Protein AF-A0A7W1AC97-F1 (afdb_monomer_lite)

Structure (mmCIF, N/CA/C/O backbone):
data_AF-A0A7W1AC97-F1
#
_entry.id   AF-A0A7W1AC97-F1
#
loop_
_atom_site.group_PDB
_atom_site.id
_atom_site.type_symbol
_atom_site.label_atom_id
_atom_site.label_alt_id
_atom_site.label_comp_id
_atom_site.label_asym_id
_atom_site.label_entity_id
_atom_site.label_seq_id
_atom_site.pdbx_PDB_ins_code
_atom_site.Cartn_x
_atom_site.Cartn_y
_atom_site.Cartn_z
_atom_site.occupancy
_atom_site.B_iso_or_equiv
_atom_site.auth_seq_id
_atom_site.auth_comp_id
_atom_site.auth_asym_id
_atom_site.auth_atom_id
_atom_site.pdbx_PDB_model_num
ATOM 1 N N . MET A 1 1 ? 2.225 -74.350 -19.322 1.00 50.56 1 MET A N 1
ATOM 2 C CA . MET A 1 1 ? 3.102 -73.171 -19.511 1.00 50.56 1 MET A CA 1
ATOM 3 C C . MET A 1 1 ? 2.405 -71.984 -20.204 1.00 50.56 1 MET A C 1
ATOM 5 O O . MET A 1 1 ? 3.099 -71.141 -20.744 1.00 50.56 1 MET A O 1
ATOM 9 N N . SER A 1 2 ? 1.066 -71.850 -20.165 1.00 56.56 2 SER A N 1
ATOM 10 C CA . SER A 1 2 ? 0.366 -70.755 -20.882 1.00 56.56 2 SER A CA 1
ATOM 11 C C . SER A 1 2 ? 0.054 -69.528 -20.006 1.00 56.56 2 SER A C 1
ATOM 13 O O . SER A 1 2 ? 0.187 -68.399 -20.454 1.00 56.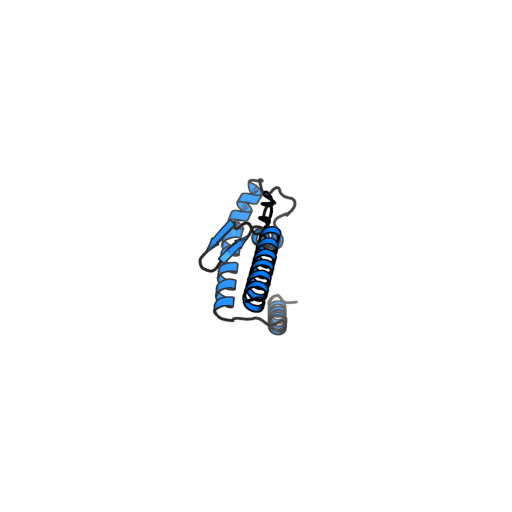56 2 SER A O 1
ATOM 15 N N . LYS A 1 3 ? -0.261 -69.727 -18.716 1.00 50.91 3 LYS A N 1
ATOM 16 C CA . LYS A 1 3 ? -0.739 -68.653 -17.817 1.00 50.91 3 LYS A CA 1
ATOM 17 C C . LYS A 1 3 ? 0.332 -67.644 -17.363 1.00 50.91 3 LYS A C 1
ATOM 19 O O . LYS A 1 3 ? 0.002 -66.535 -16.967 1.00 50.91 3 LYS A O 1
ATOM 24 N N . LEU A 1 4 ? 1.618 -68.014 -17.413 1.00 52.50 4 LEU A N 1
ATOM 25 C CA . LEU A 1 4 ? 2.729 -67.120 -17.038 1.00 52.50 4 LEU A CA 1
ATOM 26 C C . LEU A 1 4 ? 3.070 -66.106 -18.142 1.00 52.50 4 LEU A C 1
ATOM 28 O O . LEU A 1 4 ? 3.515 -65.001 -17.837 1.00 52.50 4 LEU A O 1
ATOM 32 N N . PHE A 1 5 ? 2.854 -66.467 -19.411 1.00 53.59 5 PHE A N 1
ATOM 33 C CA . PHE A 1 5 ? 3.089 -65.570 -20.546 1.00 53.59 5 PHE A CA 1
ATOM 34 C C . PHE A 1 5 ? 1.971 -64.533 -20.691 1.00 53.59 5 PHE A C 1
ATOM 36 O O . PHE A 1 5 ? 2.263 -63.373 -20.959 1.00 53.59 5 PHE A O 1
ATOM 43 N N . GLU A 1 6 ? 0.725 -64.920 -20.411 1.00 54.31 6 GLU A N 1
ATOM 44 C CA . GLU A 1 6 ? -0.447 -64.034 -20.432 1.00 54.31 6 GLU A CA 1
ATOM 45 C C . GLU A 1 6 ? -0.317 -62.877 -19.428 1.00 54.31 6 GLU A C 1
ATOM 47 O O . GLU A 1 6 ? -0.471 -61.713 -19.793 1.00 54.31 6 GLU A O 1
ATOM 52 N N . ASN A 1 7 ? 0.096 -63.174 -18.187 1.00 59.72 7 ASN A N 1
ATOM 53 C CA . ASN A 1 7 ? 0.333 -62.141 -17.176 1.00 59.72 7 ASN A CA 1
ATOM 54 C C . ASN A 1 7 ? 1.480 -61.202 -17.567 1.00 59.72 7 ASN A C 1
ATOM 56 O O . ASN A 1 7 ? 1.347 -59.989 -17.439 1.00 59.72 7 ASN A O 1
ATOM 60 N N . ARG A 1 8 ? 2.605 -61.729 -18.075 1.00 60.81 8 ARG A N 1
ATOM 61 C CA . ARG A 1 8 ? 3.732 -60.878 -18.502 1.00 60.81 8 ARG A CA 1
ATOM 62 C C . ARG A 1 8 ? 3.342 -59.967 -19.665 1.00 60.81 8 ARG A C 1
ATOM 64 O O . ARG A 1 8 ? 3.766 -58.818 -19.682 1.00 60.81 8 ARG A O 1
ATOM 71 N N . MET A 1 9 ? 2.518 -60.448 -20.593 1.00 64.31 9 MET A N 1
ATOM 72 C CA . MET A 1 9 ? 2.054 -59.661 -21.735 1.00 64.31 9 MET A CA 1
ATOM 73 C C . MET A 1 9 ? 1.092 -58.542 -21.308 1.00 64.31 9 MET A C 1
ATOM 75 O O . MET A 1 9 ? 1.217 -57.417 -21.791 1.00 64.31 9 MET A O 1
ATOM 79 N N . LEU A 1 10 ? 0.214 -58.808 -20.334 1.00 65.94 10 LEU A N 1
ATOM 80 C CA . LEU A 1 10 ? -0.661 -57.797 -19.730 1.00 65.94 10 LEU A CA 1
ATOM 81 C C . LEU A 1 10 ? 0.126 -56.719 -18.973 1.00 65.94 10 LEU A C 1
ATOM 83 O O . LEU A 1 10 ? -0.140 -55.533 -19.151 1.00 65.94 10 LEU A O 1
ATOM 87 N N . TYR A 1 11 ? 1.138 -57.101 -18.189 1.00 71.69 11 TYR A N 1
ATOM 88 C CA . TYR A 1 11 ? 1.988 -56.136 -17.479 1.00 71.69 11 TYR A CA 1
ATOM 89 C C . TYR A 1 11 ? 2.794 -55.249 -18.429 1.00 71.69 11 TYR A C 1
ATOM 91 O O . TYR A 1 11 ? 2.907 -54.048 -18.194 1.00 71.69 11 TYR A O 1
ATOM 99 N N . VAL A 1 12 ? 3.327 -55.819 -19.514 1.00 73.88 12 VAL A N 1
ATOM 100 C CA . VAL A 1 12 ? 4.061 -55.051 -20.530 1.00 73.88 12 VAL A CA 1
ATOM 101 C C . VAL A 1 12 ? 3.125 -54.084 -21.255 1.00 73.88 12 VAL A C 1
ATOM 103 O O . VAL A 1 12 ? 3.489 -52.928 -21.446 1.00 73.88 12 VAL A O 1
ATOM 106 N N . SER A 1 13 ? 1.906 -54.511 -21.595 1.00 70.75 13 SER A N 1
ATOM 107 C CA . SER A 1 13 ? 0.909 -53.637 -22.225 1.00 70.75 13 SER A CA 1
ATOM 108 C C . SER A 1 13 ? 0.465 -52.497 -21.302 1.00 70.75 13 SER A C 1
ATOM 110 O O . SER A 1 13 ? 0.340 -51.363 -21.763 1.00 70.75 13 SER A O 1
ATOM 112 N N . LEU A 1 14 ? 0.290 -52.766 -20.004 1.00 74.94 14 LEU A N 1
ATOM 113 C CA . LEU A 1 14 ? -0.076 -51.752 -19.015 1.00 74.94 14 LEU A CA 1
ATOM 114 C C . LEU A 1 14 ? 1.051 -50.730 -18.805 1.00 74.94 14 LEU A C 1
ATOM 116 O O . LEU A 1 14 ? 0.803 -49.527 -18.826 1.00 74.94 14 LEU A O 1
ATOM 120 N N . LEU A 1 15 ? 2.296 -51.197 -18.664 1.00 73.44 15 LEU A N 1
ATOM 121 C CA . LEU A 1 15 ? 3.461 -50.320 -18.522 1.00 73.44 15 LEU A CA 1
ATOM 122 C C . LEU A 1 15 ? 3.666 -49.434 -19.752 1.00 73.44 15 LEU A C 1
ATOM 124 O O . LEU A 1 15 ? 3.940 -48.244 -19.596 1.00 73.44 15 LEU A O 1
ATOM 128 N N . LEU A 1 16 ? 3.486 -49.992 -20.954 1.00 76.19 16 LEU A N 1
ATOM 129 C CA . LEU A 1 16 ? 3.590 -49.249 -22.209 1.00 76.19 16 LEU A CA 1
ATOM 130 C C . LEU A 1 16 ? 2.491 -48.179 -22.324 1.00 76.19 16 LEU A C 1
ATOM 132 O O . LEU A 1 16 ? 2.761 -47.051 -22.725 1.00 76.19 16 LEU A O 1
ATOM 136 N N . GLY A 1 17 ? 1.260 -48.506 -21.916 1.00 74.56 17 GLY A N 1
ATOM 137 C CA . GLY A 1 17 ? 0.151 -47.550 -21.893 1.00 74.56 17 GLY A CA 1
ATOM 138 C C . GLY A 1 17 ? 0.416 -46.365 -20.961 1.00 74.56 17 GLY A C 1
ATOM 139 O O . GLY A 1 17 ? 0.212 -45.217 -21.349 1.00 74.56 17 GLY A O 1
ATOM 140 N N . VAL A 1 18 ? 0.944 -46.627 -19.760 1.00 72.94 18 VAL A N 1
ATOM 141 C CA . VAL A 1 18 ? 1.293 -45.574 -18.791 1.00 72.94 18 VAL A CA 1
ATOM 142 C C . VAL A 1 18 ? 2.430 -44.687 -19.310 1.00 72.94 18 VAL A C 1
ATOM 144 O O . VAL A 1 18 ? 2.362 -43.470 -19.165 1.00 72.94 18 VAL A O 1
ATOM 147 N N . THR A 1 19 ? 3.448 -45.257 -19.965 1.00 69.19 19 THR A N 1
ATOM 148 C CA . THR A 1 19 ? 4.566 -44.461 -20.510 1.00 69.19 19 THR A CA 1
ATOM 149 C C . THR A 1 19 ? 4.125 -43.536 -21.641 1.00 69.19 19 THR A C 1
ATOM 151 O O . THR A 1 19 ? 4.563 -42.389 -21.688 1.00 69.19 19 THR A O 1
ATOM 154 N N . ILE A 1 20 ? 3.224 -43.989 -22.518 1.00 69.06 20 ILE A N 1
ATOM 155 C CA . ILE A 1 20 ? 2.667 -43.142 -23.584 1.00 69.06 20 ILE A CA 1
ATOM 156 C C . ILE A 1 20 ? 1.845 -41.991 -22.985 1.00 69.06 20 ILE A C 1
ATOM 158 O O . ILE A 1 20 ? 1.941 -40.860 -23.456 1.00 69.06 20 ILE A O 1
ATOM 162 N N . LEU A 1 21 ? 1.090 -42.248 -21.914 1.00 62.00 21 LEU A N 1
ATOM 163 C CA . LEU A 1 21 ? 0.232 -41.241 -21.283 1.00 62.00 21 LEU A CA 1
ATOM 164 C C . LEU A 1 21 ? 1.038 -40.129 -20.585 1.00 62.00 21 LEU A C 1
ATOM 166 O O . LEU A 1 21 ? 0.634 -38.971 -20.614 1.00 62.00 21 LEU A O 1
ATOM 170 N N . VAL A 1 22 ? 2.215 -40.451 -20.036 1.00 64.00 22 VAL A N 1
ATOM 171 C CA . VAL A 1 22 ? 3.130 -39.458 -19.438 1.00 64.00 22 VAL A CA 1
ATOM 172 C C . VAL A 1 22 ? 3.797 -38.574 -20.501 1.00 64.00 22 VAL A C 1
ATOM 174 O O . VAL A 1 22 ? 4.014 -37.389 -20.260 1.00 64.00 22 VAL A O 1
ATOM 177 N N . LEU A 1 23 ? 4.083 -39.105 -21.694 1.00 61.34 23 LEU A N 1
ATOM 178 C CA . LEU A 1 23 ? 4.777 -38.352 -22.747 1.00 61.34 23 LEU A CA 1
ATOM 179 C C . LEU A 1 23 ? 3.897 -37.305 -23.448 1.00 61.34 23 LEU A C 1
ATOM 181 O O . LEU A 1 23 ? 4.427 -36.325 -23.959 1.00 61.34 23 LEU A O 1
ATOM 185 N N . VAL A 1 24 ? 2.571 -37.469 -23.451 1.00 64.56 24 VAL A N 1
ATOM 186 C CA . VAL A 1 24 ? 1.645 -36.499 -24.076 1.00 64.56 24 VAL A CA 1
ATOM 187 C C . VAL A 1 24 ? 1.272 -35.354 -23.114 1.00 64.56 24 VAL A C 1
ATOM 189 O O . VAL A 1 24 ? 0.803 -34.307 -23.551 1.0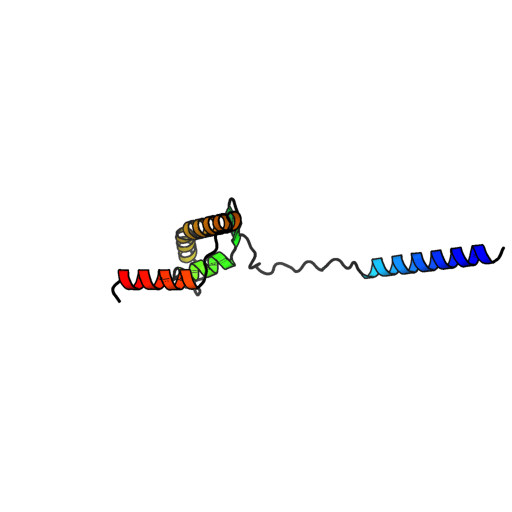0 64.56 24 VAL A O 1
ATOM 192 N N . GLY A 1 25 ? 1.512 -35.519 -21.807 1.00 57.91 25 GLY A N 1
ATOM 193 C CA . GLY A 1 25 ? 1.139 -34.547 -20.770 1.00 57.91 25 GLY A CA 1
ATOM 194 C C . GLY A 1 25 ? 2.177 -33.463 -20.454 1.00 57.91 25 GLY A C 1
ATOM 195 O O . GLY A 1 25 ? 1.858 -32.529 -19.726 1.00 57.91 25 GLY A O 1
ATOM 196 N N . CYS A 1 26 ? 3.398 -33.558 -20.987 1.00 61.25 26 CYS A N 1
ATOM 197 C CA . CYS A 1 26 ? 4.484 -32.608 -20.721 1.00 61.25 26 CYS A CA 1
ATOM 198 C C . CYS A 1 26 ? 4.856 -31.829 -21.987 1.00 61.25 26 CYS A C 1
ATOM 200 O O . CYS A 1 26 ? 5.948 -31.983 -22.529 1.00 61.25 26 CYS A O 1
ATOM 202 N N . ASN A 1 27 ? 3.957 -30.967 -22.463 1.00 56.59 27 ASN A N 1
ATO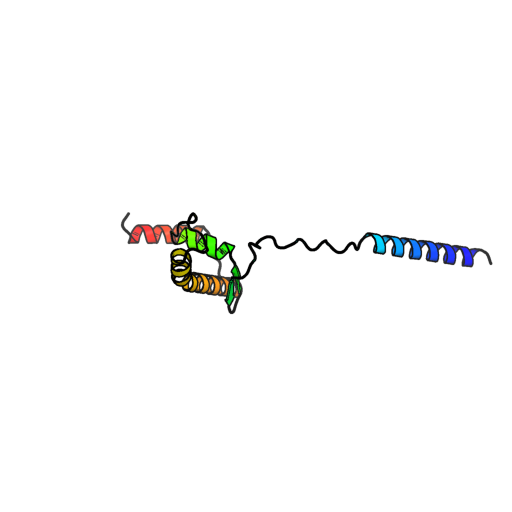M 203 C CA . ASN A 1 27 ? 4.411 -29.832 -23.261 1.00 56.59 27 ASN A CA 1
ATOM 204 C C . ASN A 1 27 ? 4.904 -28.764 -22.281 1.00 56.59 27 ASN A C 1
ATOM 206 O O . ASN A 1 27 ? 4.166 -28.367 -21.380 1.00 56.59 27 ASN A O 1
ATOM 210 N N . ALA A 1 28 ? 6.161 -28.339 -22.425 1.00 59.84 28 ALA A N 1
ATOM 211 C CA . ALA A 1 28 ? 6.661 -27.167 -21.720 1.00 59.84 28 ALA A CA 1
ATOM 212 C C . ALA A 1 28 ? 5.736 -25.995 -22.066 1.00 59.84 28 ALA A C 1
ATOM 214 O O . ALA A 1 28 ? 5.532 -25.713 -23.247 1.00 59.84 28 ALA A O 1
ATOM 215 N N . ALA A 1 29 ? 5.133 -25.373 -21.052 1.00 58.75 29 ALA A N 1
ATOM 216 C CA . ALA A 1 29 ? 4.334 -24.173 -21.251 1.00 58.75 29 ALA A CA 1
ATOM 217 C C . ALA A 1 29 ? 5.187 -23.160 -22.027 1.00 58.75 29 ALA A C 1
ATOM 219 O O . ALA A 1 29 ? 6.318 -22.875 -21.625 1.00 58.75 29 ALA A O 1
ATOM 220 N N . GLU A 1 30 ? 4.681 -22.694 -23.172 1.00 53.75 30 GLU A N 1
ATOM 221 C CA . GLU A 1 30 ? 5.382 -21.710 -23.991 1.00 53.75 30 GLU A CA 1
ATOM 222 C C . GLU A 1 30 ? 5.729 -20.500 -23.109 1.00 53.75 30 GLU A C 1
ATOM 224 O O . GLU A 1 30 ? 4.869 -20.036 -22.352 1.00 53.75 30 GLU A O 1
ATOM 229 N N . PRO A 1 31 ? 6.979 -20.002 -23.143 1.00 53.94 31 PRO A N 1
ATOM 230 C CA . PRO A 1 31 ? 7.355 -18.850 -22.348 1.00 53.94 31 PRO A CA 1
ATOM 231 C C . PRO A 1 31 ? 6.585 -17.650 -22.895 1.00 53.94 31 PRO A C 1
ATOM 233 O O . PRO A 1 31 ? 6.898 -17.131 -23.966 1.00 53.94 31 PRO A O 1
ATOM 236 N N . VAL A 1 32 ? 5.541 -17.237 -22.176 1.00 55.97 32 VAL A N 1
ATOM 237 C CA . VAL A 1 32 ? 4.784 -16.028 -22.496 1.00 55.97 32 VAL A CA 1
ATOM 238 C C . VAL A 1 32 ? 5.757 -14.856 -22.396 1.00 55.97 32 VAL A C 1
ATOM 240 O O . VAL A 1 32 ? 6.278 -14.539 -21.327 1.00 55.97 32 VAL A O 1
ATOM 243 N N . ALA A 1 33 ? 6.067 -14.268 -23.547 1.00 48.44 33 ALA A N 1
ATOM 244 C CA . ALA A 1 33 ? 7.008 -13.173 -23.677 1.00 48.44 33 ALA A CA 1
ATOM 245 C C . ALA A 1 33 ? 6.470 -11.905 -22.999 1.00 48.44 33 ALA A C 1
ATOM 247 O O . ALA A 1 33 ? 5.393 -11.432 -23.346 1.00 48.44 33 ALA A O 1
ATOM 248 N N . ASN A 1 34 ? 7.263 -11.366 -22.068 1.00 48.38 34 ASN A N 1
ATOM 249 C CA . ASN A 1 34 ? 7.398 -9.947 -21.715 1.00 48.38 34 ASN A CA 1
ATOM 250 C C . ASN A 1 34 ? 6.132 -9.077 -21.848 1.00 48.38 34 ASN A C 1
ATOM 252 O O . ASN A 1 34 ? 6.128 -8.074 -22.562 1.00 48.38 34 ASN A O 1
ATOM 256 N N . VAL A 1 35 ? 5.061 -9.458 -21.157 1.00 51.50 35 VAL A N 1
ATOM 257 C CA . VAL A 1 35 ? 3.985 -8.524 -20.813 1.00 51.50 35 VAL A CA 1
ATOM 258 C C . VAL A 1 35 ? 4.510 -7.715 -19.630 1.00 51.50 35 VAL A C 1
ATOM 260 O O . VAL A 1 35 ? 5.019 -8.332 -18.693 1.00 51.50 35 VAL A O 1
ATOM 263 N N . ASP A 1 36 ? 4.455 -6.379 -19.683 1.00 53.72 36 ASP A N 1
ATOM 264 C CA . ASP A 1 36 ? 4.851 -5.521 -18.556 1.00 53.72 36 ASP A CA 1
ATOM 265 C C . ASP A 1 36 ? 4.094 -5.999 -17.316 1.00 53.72 36 ASP A C 1
ATOM 267 O O . ASP A 1 36 ? 2.867 -5.894 -17.220 1.00 53.72 36 ASP A O 1
ATOM 271 N N . SER A 1 37 ? 4.821 -6.688 -16.439 1.00 52.69 37 SER A N 1
ATOM 272 C CA . SER A 1 37 ? 4.196 -7.467 -15.387 1.00 52.69 37 SER A CA 1
ATOM 273 C C . SER A 1 37 ? 3.719 -6.494 -14.329 1.00 52.69 37 SER A C 1
ATOM 275 O O . SER A 1 37 ? 4.518 -5.808 -13.702 1.00 52.69 37 SER A O 1
ATOM 277 N N . GLN A 1 38 ? 2.414 -6.461 -14.094 1.00 56.62 38 GLN A N 1
ATOM 278 C CA . GLN A 1 38 ? 1.830 -5.790 -12.934 1.00 56.62 38 GLN A CA 1
ATOM 279 C C . GLN A 1 38 ? 2.424 -6.307 -11.608 1.00 56.62 38 GLN A C 1
ATOM 281 O O . GLN A 1 38 ? 2.459 -5.584 -10.621 1.00 56.62 38 GLN A O 1
ATOM 286 N N . ALA A 1 39 ? 2.988 -7.521 -11.612 1.00 65.00 39 ALA A N 1
ATOM 287 C CA . ALA A 1 39 ? 3.745 -8.098 -10.503 1.00 65.00 39 ALA A CA 1
ATOM 288 C C . ALA A 1 39 ? 5.241 -7.724 -10.509 1.00 65.00 39 ALA A C 1
ATOM 290 O O . ALA A 1 39 ? 6.041 -8.361 -9.828 1.00 65.00 39 ALA A O 1
ATOM 291 N N . LYS A 1 40 ? 5.664 -6.747 -11.320 1.00 78.44 40 LYS A N 1
ATOM 292 C CA . LYS A 1 40 ? 7.049 -6.275 -11.327 1.00 78.44 40 LYS A CA 1
ATOM 293 C C . LYS A 1 40 ? 7.338 -5.576 -10.005 1.00 78.44 40 LYS A C 1
ATOM 295 O O . LYS A 1 40 ? 6.771 -4.525 -9.717 1.00 78.44 40 LYS A O 1
ATOM 300 N N . GLU A 1 41 ? 8.245 -6.164 -9.241 1.00 82.62 41 GLU A N 1
ATOM 301 C CA . GLU A 1 41 ? 8.800 -5.571 -8.031 1.00 82.62 41 GLU A CA 1
ATOM 302 C C . GLU A 1 41 ? 9.690 -4.381 -8.402 1.00 82.62 41 GLU A C 1
ATOM 304 O O . GLU A 1 41 ? 10.557 -4.477 -9.278 1.00 82.62 41 GLU A O 1
ATOM 309 N N . ILE A 1 42 ? 9.457 -3.246 -7.750 1.00 82.94 42 ILE A N 1
ATOM 310 C CA . ILE A 1 42 ? 10.213 -2.005 -7.954 1.00 82.94 42 ILE A CA 1
ATOM 311 C C . ILE A 1 42 ? 11.149 -1.756 -6.776 1.00 82.94 42 ILE A C 1
ATOM 313 O O . ILE A 1 42 ? 12.268 -1.280 -6.968 1.00 82.94 42 ILE A O 1
ATOM 317 N N . VAL A 1 43 ? 10.708 -2.107 -5.567 1.00 84.81 43 VAL A N 1
ATOM 318 C CA . VAL A 1 43 ? 11.490 -1.991 -4.334 1.00 84.81 43 VAL A CA 1
ATOM 319 C C . VAL A 1 43 ? 11.253 -3.229 -3.481 1.00 84.81 43 VAL A C 1
ATOM 321 O O . VAL A 1 43 ? 10.115 -3.641 -3.304 1.00 84.81 43 VAL A O 1
ATOM 324 N N . THR A 1 44 ? 12.311 -3.803 -2.917 1.00 85.94 44 THR A N 1
ATOM 325 C CA . THR A 1 44 ? 12.230 -4.937 -1.983 1.00 85.94 44 THR A CA 1
ATOM 326 C C . THR A 1 44 ? 12.647 -4.469 -0.590 1.00 85.94 44 THR A C 1
ATOM 328 O O . THR A 1 44 ? 13.579 -3.671 -0.466 1.00 85.94 44 THR A O 1
ATOM 331 N N . PHE A 1 45 ? 11.991 -4.962 0.459 1.00 84.25 45 PHE A N 1
ATOM 332 C CA . PHE A 1 45 ? 12.301 -4.633 1.853 1.00 84.25 45 PHE A CA 1
ATOM 333 C C . PHE A 1 45 ? 12.141 -5.860 2.769 1.00 84.25 45 PHE A C 1
ATOM 335 O O . PHE A 1 45 ? 11.706 -6.932 2.345 1.00 84.25 45 PHE A O 1
ATOM 342 N N . GLU A 1 46 ? 12.530 -5.728 4.039 1.00 74.12 46 GLU A N 1
ATOM 343 C CA . GLU A 1 46 ? 12.369 -6.800 5.028 1.00 74.12 46 GLU A CA 1
ATOM 344 C C . GLU A 1 46 ? 10.879 -7.004 5.347 1.00 74.12 46 GLU A C 1
ATOM 346 O O . GLU A 1 46 ? 10.292 -6.251 6.117 1.00 74.12 46 GLU A O 1
ATOM 351 N N . GLY A 1 47 ? 10.263 -8.003 4.708 1.00 71.75 47 GLY A N 1
ATOM 352 C CA . GLY A 1 47 ? 8.842 -8.331 4.874 1.00 71.75 47 GLY A CA 1
ATOM 353 C C . GLY A 1 47 ? 8.029 -8.341 3.578 1.00 71.75 47 GLY A C 1
ATOM 354 O O . GLY A 1 47 ? 6.891 -8.801 3.604 1.00 71.75 47 GLY A O 1
ATOM 355 N N . GLY A 1 48 ? 8.595 -7.908 2.443 1.00 83.69 48 GLY A N 1
ATOM 356 C CA . GLY A 1 48 ? 7.883 -7.914 1.164 1.00 83.69 48 GLY A CA 1
ATOM 357 C C . GLY A 1 48 ? 8.557 -7.104 0.056 1.00 83.69 48 GLY A C 1
ATOM 358 O O . GLY A 1 48 ? 9.747 -6.787 0.110 1.00 83.69 48 GLY A O 1
ATOM 359 N N . ALA A 1 49 ? 7.779 -6.780 -0.971 1.00 85.94 49 ALA A N 1
ATOM 360 C CA . ALA A 1 49 ? 8.195 -5.930 -2.075 1.00 85.94 49 ALA A CA 1
ATOM 361 C C . ALA A 1 49 ? 7.048 -4.998 -2.467 1.00 85.94 49 ALA A C 1
ATOM 363 O O . ALA A 1 49 ? 5.891 -5.392 -2.399 1.00 85.94 49 ALA A O 1
ATOM 364 N N . VAL A 1 50 ? 7.392 -3.787 -2.898 1.00 86.12 50 VAL A N 1
ATOM 365 C CA . VAL A 1 50 ? 6.476 -2.850 -3.547 1.00 86.12 50 VAL A CA 1
ATOM 366 C C . VAL A 1 50 ? 6.448 -3.168 -5.037 1.00 86.12 50 VAL A C 1
ATOM 368 O O . VAL A 1 50 ? 7.477 -3.121 -5.724 1.00 86.12 50 VAL A O 1
ATOM 371 N N . THR A 1 51 ? 5.264 -3.477 -5.542 1.00 89.50 51 THR A N 1
ATOM 372 C CA . THR A 1 51 ? 4.988 -3.755 -6.951 1.00 89.50 51 THR A CA 1
ATOM 373 C C . THR A 1 51 ? 4.634 -2.485 -7.727 1.00 89.50 51 THR A C 1
ATOM 375 O O . THR A 1 51 ? 4.303 -1.442 -7.161 1.00 89.50 51 THR A O 1
ATOM 378 N N . GLN A 1 52 ? 4.677 -2.563 -9.060 1.00 86.12 52 GLN A N 1
ATOM 379 C CA . GLN A 1 52 ? 4.249 -1.458 -9.923 1.00 86.12 52 GLN A CA 1
ATOM 380 C C . GLN A 1 52 ? 2.783 -1.072 -9.712 1.00 86.12 52 GLN A C 1
ATOM 382 O O . GLN A 1 52 ? 2.469 0.110 -9.803 1.00 86.12 52 GLN A O 1
ATOM 387 N N . VAL A 1 53 ? 1.906 -2.038 -9.424 1.00 86.56 53 VAL A N 1
ATOM 388 C CA . VAL A 1 53 ? 0.486 -1.758 -9.164 1.00 86.56 53 VAL A CA 1
ATOM 389 C C . VAL A 1 53 ? 0.312 -0.970 -7.875 1.00 86.56 53 VAL A C 1
ATOM 391 O O . VAL A 1 53 ? -0.357 0.053 -7.890 1.00 86.56 53 VAL A O 1
ATOM 394 N N . GLU A 1 54 ? 0.963 -1.387 -6.789 1.00 87.88 54 GLU A N 1
ATOM 395 C CA . GLU A 1 54 ? 0.873 -0.681 -5.503 1.00 87.88 54 GLU A CA 1
ATOM 396 C C . GLU A 1 54 ? 1.418 0.744 -5.603 1.00 87.88 54 GLU A C 1
ATOM 398 O O . GLU A 1 54 ? 0.850 1.673 -5.029 1.00 87.88 54 GLU A O 1
ATOM 403 N N . LEU A 1 55 ? 2.485 0.939 -6.383 1.00 89.31 55 LEU A N 1
ATOM 404 C CA . LEU A 1 55 ? 3.003 2.272 -6.664 1.00 89.31 55 LEU A CA 1
ATOM 405 C C . LEU A 1 55 ? 2.015 3.125 -7.466 1.00 89.31 55 LEU A C 1
ATOM 407 O O . LEU A 1 55 ? 1.840 4.300 -7.146 1.00 89.31 55 LEU A O 1
ATOM 411 N N . ASP A 1 56 ? 1.391 2.558 -8.497 1.00 88.38 56 ASP A N 1
ATOM 412 C CA . ASP A 1 56 ? 0.425 3.269 -9.338 1.00 88.38 56 ASP A CA 1
ATOM 413 C C . ASP A 1 56 ? -0.830 3.658 -8.534 1.00 88.38 56 ASP A C 1
ATOM 415 O O . ASP A 1 56 ? -1.269 4.807 -8.600 1.00 88.38 56 ASP A O 1
ATOM 419 N N . GLU A 1 57 ? -1.359 2.741 -7.718 1.00 88.75 57 GLU A N 1
ATOM 420 C CA . GLU A 1 57 ? -2.501 2.991 -6.830 1.00 88.75 57 GLU A CA 1
ATOM 421 C C . GLU A 1 57 ? -2.182 4.065 -5.786 1.00 88.75 57 GLU A C 1
ATOM 423 O O . GLU A 1 57 ? -2.976 4.981 -5.559 1.00 88.75 57 GLU A O 1
ATOM 428 N N . PHE A 1 58 ? -1.006 3.989 -5.159 1.00 90.50 58 PHE A N 1
ATOM 429 C CA . PHE A 1 58 ? -0.598 4.975 -4.165 1.00 90.50 58 PHE A CA 1
ATOM 430 C C . PHE A 1 58 ? -0.326 6.348 -4.786 1.00 90.50 58 PHE A C 1
ATOM 432 O O . PHE A 1 58 ? -0.635 7.375 -4.178 1.00 90.50 58 PHE A O 1
ATOM 439 N N . ALA A 1 59 ? 0.209 6.390 -6.009 1.00 89.12 59 ALA A N 1
ATOM 440 C CA . ALA A 1 59 ? 0.382 7.631 -6.749 1.00 89.12 59 ALA A CA 1
ATOM 441 C C . ALA A 1 59 ? -0.973 8.307 -7.013 1.00 89.12 59 ALA A C 1
ATOM 443 O O . ALA A 1 59 ? -1.132 9.487 -6.697 1.00 89.12 59 ALA A O 1
ATOM 444 N N . GLU A 1 60 ? -1.968 7.561 -7.498 1.00 89.38 60 GLU A N 1
ATOM 445 C CA . GLU A 1 60 ? -3.321 8.086 -7.717 1.00 89.38 60 GLU A CA 1
ATOM 446 C C . GLU A 1 60 ? -3.946 8.610 -6.412 1.00 89.38 60 GLU A C 1
ATOM 448 O O . GLU A 1 60 ? -4.451 9.734 -6.372 1.00 89.38 60 GLU A O 1
ATOM 453 N N . GLN A 1 61 ? -3.831 7.855 -5.313 1.00 88.56 61 GLN A N 1
ATOM 454 C CA . GLN A 1 61 ? -4.299 8.287 -3.986 1.00 88.56 61 GLN A CA 1
ATOM 455 C C . GLN A 1 61 ? -3.586 9.547 -3.478 1.00 88.56 61 GLN A C 1
ATOM 457 O O . GLN A 1 61 ? -4.191 10.373 -2.795 1.00 88.56 61 GLN A O 1
ATOM 462 N N . SER A 1 62 ? -2.314 9.718 -3.838 1.00 86.00 62 SER A N 1
ATOM 463 C CA . SER A 1 62 ? -1.511 10.897 -3.500 1.00 86.00 62 SER A CA 1
ATOM 464 C C . SER A 1 62 ? -1.838 12.118 -4.373 1.00 86.00 62 SER A C 1
ATOM 466 O O . SER A 1 62 ? -1.253 13.185 -4.178 1.00 86.00 62 SER A O 1
ATOM 468 N N . GLY A 1 63 ? -2.763 11.988 -5.331 1.00 85.50 63 GLY A N 1
ATOM 469 C CA . GLY A 1 63 ? -3.157 13.058 -6.246 1.00 85.50 63 GLY A CA 1
ATOM 470 C C . GLY A 1 63 ? -2.182 13.270 -7.404 1.00 85.50 63 GLY A C 1
ATOM 471 O O . GLY A 1 63 ? -2.214 14.328 -8.036 1.00 85.50 63 GLY A O 1
ATOM 472 N N . LEU A 1 64 ? -1.311 12.294 -7.683 1.00 86.31 64 LEU A N 1
ATOM 473 C CA . LEU A 1 64 ? -0.497 12.306 -8.893 1.00 86.31 64 LEU A CA 1
ATOM 474 C C . LEU A 1 64 ? -1.380 12.018 -10.098 1.00 86.31 64 LEU A C 1
ATOM 476 O O . LEU A 1 64 ? -2.141 11.053 -10.124 1.00 86.31 64 LEU A O 1
ATOM 480 N N . ASP A 1 65 ? -1.262 12.879 -11.102 1.00 77.75 65 ASP A N 1
ATOM 481 C CA . ASP A 1 65 ? -2.014 12.752 -12.338 1.00 77.75 65 ASP A CA 1
ATOM 482 C C . ASP A 1 65 ? -1.569 11.493 -13.096 1.00 77.75 65 ASP A C 1
ATOM 484 O O . ASP A 1 65 ? -0.449 11.412 -13.608 1.00 77.75 65 ASP A O 1
ATOM 488 N N . SER A 1 66 ? -2.469 10.514 -13.183 1.00 70.56 66 SER A N 1
ATOM 489 C CA . SER A 1 66 ? -2.259 9.251 -13.893 1.00 70.56 66 SER A CA 1
ATOM 490 C C . SER A 1 66 ? -2.129 9.419 -15.412 1.00 70.56 66 SER A C 1
ATOM 492 O O . SER A 1 66 ? -1.720 8.482 -16.098 1.00 70.56 66 SER A O 1
ATOM 494 N N . SER A 1 67 ? -2.438 10.606 -15.951 1.00 72.44 67 SER A N 1
ATOM 495 C CA . SER A 1 67 ? -2.231 10.949 -17.360 1.00 72.44 67 SER A CA 1
ATOM 496 C C . SER A 1 67 ? -0.811 11.436 -17.678 1.00 72.44 67 SER A C 1
ATOM 498 O O . SER A 1 67 ? -0.443 11.513 -18.856 1.00 72.44 67 SER A O 1
ATOM 500 N N . MET A 1 68 ? 0.013 11.725 -16.662 1.00 76.56 68 MET A N 1
ATOM 501 C CA . MET A 1 68 ? 1.424 12.047 -16.868 1.00 76.56 68 MET A CA 1
ATOM 502 C C . MET A 1 68 ? 2.206 10.809 -17.313 1.00 76.56 68 MET A C 1
ATOM 504 O O . MET A 1 68 ? 2.015 9.701 -16.813 1.00 76.56 68 MET A O 1
ATOM 508 N N . SER A 1 69 ? 3.131 11.004 -18.256 1.00 82.44 69 SER A N 1
ATOM 509 C CA . SER A 1 69 ? 4.037 9.931 -18.665 1.00 82.44 69 SER A CA 1
ATOM 510 C C . SER A 1 69 ? 4.906 9.500 -17.486 1.00 82.44 69 SER A C 1
ATOM 512 O O . SER A 1 69 ? 5.510 10.342 -16.822 1.00 82.44 69 SER A O 1
ATOM 514 N N . LYS A 1 70 ? 5.048 8.186 -17.284 1.00 81.69 70 LYS A N 1
ATOM 515 C CA . LYS A 1 70 ? 5.941 7.632 -16.257 1.00 81.69 70 LYS A CA 1
ATOM 516 C C . LYS A 1 70 ? 7.410 7.985 -16.502 1.00 81.69 70 LYS A C 1
ATOM 518 O O . LYS A 1 70 ? 8.190 8.007 -15.559 1.00 81.69 70 LYS A O 1
ATOM 523 N N . ASP A 1 71 ? 7.782 8.311 -17.737 1.00 84.38 71 ASP A N 1
ATOM 524 C CA . ASP A 1 71 ? 9.135 8.757 -18.089 1.00 84.38 71 ASP A CA 1
ATOM 525 C C . ASP A 1 71 ? 9.342 10.271 -17.892 1.00 84.38 71 ASP A C 1
ATOM 527 O O . ASP A 1 71 ? 10.444 10.780 -18.109 1.00 84.38 71 ASP A O 1
ATOM 531 N N . ASP A 1 72 ? 8.300 11.016 -17.501 1.00 87.38 72 ASP A N 1
ATOM 532 C CA . ASP A 1 72 ? 8.417 12.447 -17.239 1.00 87.38 72 ASP A CA 1
ATOM 533 C C . ASP A 1 72 ? 9.292 12.692 -15.990 1.00 87.38 72 ASP A C 1
ATOM 535 O O . ASP A 1 72 ? 9.039 12.108 -14.929 1.00 87.38 72 ASP A O 1
ATOM 539 N N . PRO A 1 73 ? 10.309 13.574 -16.060 1.00 88.62 73 PRO A N 1
ATOM 540 C CA . PRO A 1 73 ? 11.143 13.906 -14.907 1.00 88.62 73 PRO A CA 1
ATOM 541 C C . PRO A 1 73 ? 10.358 14.398 -13.683 1.00 88.62 73 PRO A C 1
ATOM 543 O O . PRO A 1 73 ? 10.783 14.164 -12.553 1.00 88.62 73 PRO A O 1
ATOM 546 N N . GLN A 1 74 ? 9.226 15.075 -13.886 1.00 87.00 74 GLN A N 1
ATOM 547 C CA . GLN A 1 74 ? 8.358 15.548 -12.808 1.00 87.00 74 GLN A CA 1
ATOM 548 C C . GLN A 1 74 ? 7.631 14.388 -12.134 1.00 87.00 74 GLN A C 1
ATOM 550 O O . GLN A 1 74 ? 7.583 14.341 -10.906 1.00 87.00 74 GLN A O 1
ATOM 555 N N . TYR A 1 75 ? 7.130 13.431 -12.921 1.00 87.62 75 TYR A N 1
ATOM 556 C CA . TYR A 1 75 ? 6.530 12.213 -12.384 1.00 87.62 75 TYR A CA 1
ATOM 557 C C . TYR A 1 75 ? 7.558 11.437 -11.555 1.00 87.62 75 TYR A C 1
ATOM 559 O O . TYR A 1 75 ? 7.308 11.115 -10.398 1.00 87.62 75 TYR A O 1
ATOM 567 N N . GLN A 1 76 ? 8.762 11.231 -12.093 1.00 88.50 76 GLN A N 1
ATOM 568 C CA . GLN A 1 76 ? 9.848 10.542 -11.389 1.00 88.50 76 GLN A CA 1
ATOM 569 C C . GLN A 1 76 ? 10.254 11.245 -10.086 1.00 88.50 76 GLN A C 1
ATOM 571 O O . GLN A 1 76 ? 10.472 10.586 -9.069 1.00 88.50 76 GLN A O 1
ATOM 576 N N . ALA A 1 77 ? 10.328 12.578 -10.088 1.00 90.06 77 ALA A N 1
ATOM 577 C CA . ALA A 1 77 ? 10.624 13.348 -8.884 1.00 90.06 77 ALA A CA 1
ATOM 578 C C . ALA A 1 77 ? 9.523 13.198 -7.825 1.00 90.06 77 ALA A C 1
ATOM 580 O O . ALA A 1 77 ? 9.829 13.039 -6.644 1.00 90.06 77 ALA A O 1
ATOM 581 N N . ALA A 1 78 ? 8.256 13.209 -8.235 1.00 90.19 78 ALA A N 1
ATOM 582 C CA . ALA A 1 78 ? 7.146 13.029 -7.313 1.00 90.19 78 ALA A CA 1
ATOM 583 C C . ALA A 1 78 ? 7.077 11.599 -6.762 1.00 90.19 78 ALA A C 1
ATOM 585 O O . ALA A 1 78 ? 6.917 11.422 -5.557 1.00 90.19 78 ALA A O 1
ATOM 586 N N . ILE A 1 79 ? 7.312 10.583 -7.601 1.00 90.38 79 ILE A N 1
ATOM 587 C CA . ILE A 1 79 ? 7.453 9.192 -7.157 1.00 90.38 79 ILE A CA 1
ATOM 588 C C . ILE A 1 79 ? 8.539 9.075 -6.085 1.00 90.38 79 ILE A C 1
ATOM 590 O O . ILE A 1 79 ? 8.303 8.468 -5.048 1.00 90.38 79 ILE A O 1
ATOM 594 N N . GLN A 1 80 ? 9.704 9.700 -6.270 1.00 90.69 80 GLN A N 1
ATOM 595 C CA . GLN A 1 80 ? 10.769 9.677 -5.258 1.00 90.69 80 GLN A CA 1
ATOM 596 C C . GLN A 1 80 ? 10.359 10.310 -3.920 1.00 90.69 80 GLN A C 1
ATOM 598 O O . GLN A 1 80 ? 10.919 9.952 -2.886 1.00 90.69 80 GLN A O 1
ATOM 603 N N . GLN A 1 81 ? 9.396 11.233 -3.920 1.00 90.62 81 GLN A N 1
ATOM 604 C CA . GLN A 1 81 ? 8.876 11.848 -2.697 1.00 90.62 81 GLN A CA 1
ATOM 605 C C . GLN A 1 81 ? 7.870 10.947 -1.976 1.00 90.62 81 GLN A C 1
ATOM 607 O O . GLN A 1 81 ? 7.864 10.916 -0.746 1.00 90.62 81 GLN A O 1
ATOM 612 N N . ILE A 1 82 ? 7.041 10.213 -2.723 1.00 91.50 82 ILE A N 1
ATOM 613 C CA . ILE A 1 82 ? 5.984 9.365 -2.155 1.00 91.50 82 ILE A CA 1
ATOM 614 C C . ILE A 1 82 ? 6.456 7.933 -1.864 1.00 91.50 82 ILE A C 1
ATOM 616 O O . ILE A 1 82 ? 5.937 7.286 -0.959 1.00 91.50 82 ILE A O 1
ATOM 620 N N . MET A 1 83 ? 7.484 7.448 -2.567 1.00 91.38 83 MET A N 1
ATOM 621 C CA . MET A 1 83 ? 7.997 6.079 -2.443 1.00 91.38 83 MET A CA 1
ATOM 622 C C . MET A 1 83 ? 8.398 5.702 -1.006 1.00 91.38 83 MET A C 1
ATOM 624 O O . MET A 1 83 ? 8.022 4.612 -0.579 1.00 91.38 83 MET A O 1
ATOM 628 N N . PRO A 1 84 ? 9.098 6.548 -0.217 1.00 92.75 84 PRO A N 1
ATOM 629 C CA . PRO A 1 84 ? 9.408 6.205 1.172 1.00 92.75 84 PRO A CA 1
ATOM 630 C C . PRO A 1 84 ? 8.153 5.947 2.016 1.00 92.75 84 PRO A C 1
ATOM 632 O O . PRO A 1 84 ? 8.130 5.006 2.798 1.00 92.75 84 PRO A O 1
ATOM 635 N N . GLN A 1 85 ? 7.090 6.732 1.807 1.00 92.62 85 GLN A N 1
ATOM 636 C CA . GLN A 1 85 ? 5.831 6.564 2.539 1.00 92.62 85 GLN A CA 1
ATOM 637 C C . GLN A 1 85 ? 5.135 5.257 2.160 1.00 92.62 85 GLN A C 1
ATOM 639 O O . GLN A 1 85 ? 4.625 4.560 3.032 1.00 92.62 85 GLN A O 1
ATOM 644 N N . LEU A 1 86 ? 5.147 4.903 0.872 1.00 93.06 86 LEU A N 1
ATOM 645 C CA . LEU A 1 86 ? 4.610 3.627 0.408 1.00 93.06 86 LEU A CA 1
ATOM 646 C C . LEU A 1 86 ? 5.355 2.445 1.038 1.00 93.06 86 LEU A C 1
ATOM 648 O O . LEU A 1 86 ? 4.726 1.518 1.538 1.00 93.06 86 LEU A O 1
ATOM 652 N N . VAL A 1 87 ? 6.688 2.500 1.070 1.00 92.50 87 VAL A N 1
ATOM 653 C CA . VAL A 1 87 ? 7.504 1.457 1.709 1.00 92.50 87 VAL A CA 1
ATOM 654 C C . VAL A 1 87 ? 7.176 1.336 3.201 1.00 92.50 87 VAL A C 1
ATOM 656 O O . VAL A 1 87 ? 6.980 0.224 3.684 1.00 92.50 87 VAL A O 1
ATOM 659 N N . ASP A 1 88 ? 7.051 2.452 3.924 1.00 92.56 88 ASP A N 1
ATOM 660 C CA . ASP A 1 88 ? 6.691 2.440 5.349 1.00 92.56 88 ASP A CA 1
ATOM 661 C C . ASP A 1 88 ? 5.307 1.805 5.593 1.00 92.56 88 ASP A C 1
ATOM 663 O O . ASP A 1 88 ? 5.123 1.053 6.555 1.00 92.56 88 ASP A O 1
ATOM 667 N N . ILE A 1 89 ? 4.338 2.062 4.707 1.00 92.00 89 ILE A N 1
ATOM 668 C CA . ILE A 1 89 ? 3.003 1.447 4.756 1.00 92.00 89 ILE A CA 1
ATOM 669 C C . ILE A 1 89 ? 3.094 -0.068 4.556 1.00 92.00 89 ILE A C 1
ATOM 671 O O . ILE A 1 89 ? 2.478 -0.818 5.314 1.00 92.00 89 ILE A O 1
ATOM 675 N N . GLU A 1 90 ? 3.857 -0.530 3.567 1.00 91.12 90 GLU A N 1
ATOM 676 C CA . GLU A 1 90 ? 3.993 -1.961 3.289 1.00 91.12 90 GLU A CA 1
ATOM 677 C C . GLU A 1 90 ? 4.742 -2.706 4.404 1.00 91.12 90 GLU A C 1
ATOM 679 O O . GLU A 1 90 ? 4.346 -3.809 4.786 1.00 91.12 90 GLU A O 1
ATOM 684 N N . ILE A 1 91 ? 5.742 -2.076 5.030 1.00 90.69 91 ILE A N 1
ATOM 685 C CA . ILE A 1 91 ? 6.378 -2.604 6.248 1.00 90.69 91 ILE A CA 1
ATOM 686 C C . ILE A 1 91 ? 5.346 -2.737 7.377 1.00 90.69 91 ILE A C 1
ATOM 688 O O . ILE A 1 91 ? 5.280 -3.773 8.043 1.00 90.69 91 ILE A O 1
ATOM 692 N N . ALA A 1 92 ? 4.511 -1.717 7.593 1.00 92.00 92 ALA A N 1
ATOM 693 C CA . ALA A 1 92 ? 3.478 -1.757 8.625 1.00 92.00 92 ALA A CA 1
ATOM 694 C C . ALA A 1 92 ? 2.422 -2.845 8.355 1.00 92.00 92 ALA A C 1
ATOM 696 O O . ALA A 1 92 ? 2.001 -3.534 9.289 1.00 92.00 92 ALA A O 1
ATOM 697 N N . LYS A 1 93 ? 2.023 -3.044 7.091 1.00 91.00 93 LYS A N 1
ATOM 698 C CA . LYS A 1 93 ? 1.125 -4.135 6.677 1.00 91.00 93 LYS A CA 1
ATOM 699 C C . LYS A 1 93 ? 1.753 -5.504 6.929 1.00 91.00 93 LYS A C 1
ATOM 701 O O . LYS A 1 93 ? 1.095 -6.363 7.516 1.00 91.00 93 LYS A O 1
ATOM 706 N N . ALA A 1 94 ? 3.019 -5.694 6.552 1.00 90.56 94 ALA A N 1
ATOM 707 C CA . ALA A 1 94 ? 3.746 -6.938 6.792 1.00 90.56 94 ALA A CA 1
ATOM 708 C C . ALA A 1 94 ? 3.830 -7.257 8.294 1.00 90.56 94 ALA A C 1
ATOM 710 O O . ALA A 1 94 ? 3.506 -8.370 8.711 1.00 90.56 94 ALA A O 1
ATOM 711 N N . TYR A 1 95 ? 4.154 -6.257 9.120 1.00 91.31 95 TYR A N 1
ATOM 712 C CA . TYR A 1 95 ? 4.148 -6.385 10.578 1.00 91.31 95 TYR A CA 1
ATOM 713 C C . TYR A 1 95 ? 2.762 -6.772 11.114 1.00 91.31 95 TYR A C 1
ATOM 715 O O . TYR A 1 95 ? 2.628 -7.708 11.904 1.00 91.31 95 TYR A O 1
ATOM 723 N N . ALA A 1 96 ? 1.705 -6.084 10.674 1.00 93.44 96 ALA A N 1
ATOM 724 C CA . ALA A 1 96 ? 0.342 -6.394 11.090 1.00 93.44 96 ALA A CA 1
ATOM 725 C C . ALA A 1 96 ? -0.044 -7.839 10.741 1.00 93.44 96 ALA A C 1
ATOM 727 O O . ALA A 1 96 ? -0.601 -8.546 11.581 1.00 93.44 96 ALA A O 1
ATOM 728 N N . GLN A 1 97 ? 0.309 -8.301 9.541 1.00 91.94 97 GLN A N 1
ATOM 729 C CA . GLN A 1 97 ? 0.060 -9.670 9.104 1.00 91.94 97 GLN A CA 1
ATOM 730 C C . GLN A 1 97 ? 0.828 -10.698 9.947 1.00 91.94 97 GLN A C 1
ATOM 732 O O . GLN A 1 97 ? 0.228 -11.672 10.403 1.00 91.94 97 GLN A O 1
ATOM 737 N N . GLU A 1 98 ? 2.122 -10.479 10.202 1.00 91.69 98 GLU A N 1
ATOM 738 C CA . GLU A 1 98 ? 2.944 -11.361 11.044 1.00 91.69 98 GLU A CA 1
ATOM 739 C C . GLU A 1 98 ? 2.371 -11.483 12.465 1.00 91.69 98 GLU A C 1
ATOM 741 O O . GLU A 1 98 ? 2.314 -12.569 13.049 1.00 91.69 98 GLU A O 1
ATOM 746 N N . HIS A 1 99 ? 1.865 -10.373 12.999 1.00 95.69 99 HIS A N 1
ATOM 747 C CA . HIS A 1 99 ? 1.319 -10.296 14.348 1.00 95.69 99 HIS A CA 1
ATOM 748 C C . HIS A 1 99 ? -0.193 -10.554 14.439 1.00 95.69 99 HIS A C 1
ATOM 750 O O . HIS A 1 99 ? -0.754 -10.453 15.530 1.00 95.69 99 HIS A O 1
ATOM 756 N N . ASN A 1 100 ? -0.850 -10.950 13.341 1.00 95.00 100 ASN A N 1
ATOM 757 C CA . ASN A 1 100 ? -2.300 -11.183 13.268 1.00 95.00 100 ASN A CA 1
ATOM 758 C C . ASN A 1 100 ? -3.132 -9.985 13.770 1.00 95.00 100 ASN A C 1
ATOM 760 O O . ASN A 1 100 ? -4.169 -10.147 14.415 1.00 95.00 100 ASN A O 1
ATOM 764 N N . ILE A 1 101 ? -2.661 -8.773 13.486 1.00 94.88 101 ILE A N 1
ATOM 765 C CA . ILE A 1 101 ? -3.377 -7.531 13.755 1.00 94.88 101 ILE A CA 1
ATOM 766 C C . ILE A 1 101 ? -4.376 -7.326 12.615 1.00 94.88 101 ILE A C 1
ATOM 768 O O . ILE A 1 101 ? -3.995 -7.136 11.463 1.00 94.88 101 ILE A O 1
ATOM 772 N N . THR A 1 102 ? -5.665 -7.367 12.940 1.00 93.88 102 THR A N 1
ATOM 773 C CA . THR A 1 102 ? -6.763 -7.188 11.982 1.00 93.88 102 THR A CA 1
ATOM 774 C C . THR A 1 102 ? -7.665 -6.050 12.424 1.00 93.88 102 THR A C 1
ATOM 776 O O . THR A 1 102 ? -7.913 -5.907 13.619 1.00 93.88 102 THR A O 1
ATOM 779 N N . VAL A 1 103 ? -8.204 -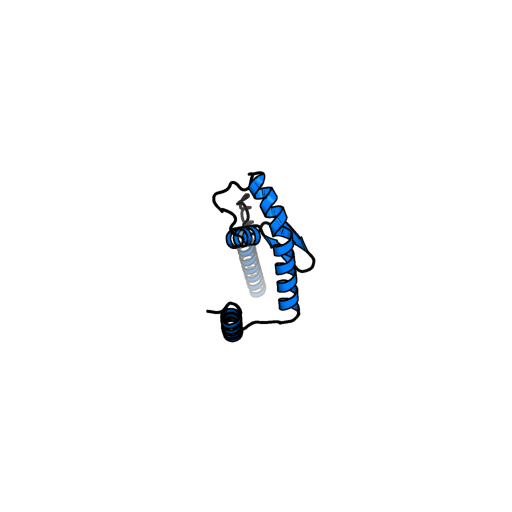5.298 11.467 1.00 94.19 103 VAL A N 1
ATOM 780 C CA . VAL A 1 103 ? -9.184 -4.235 11.718 1.00 94.19 103 VAL A CA 1
ATOM 781 C C . VAL A 1 103 ? -10.514 -4.648 11.098 1.00 94.19 103 VAL A C 1
ATOM 783 O O . VAL A 1 103 ? -10.560 -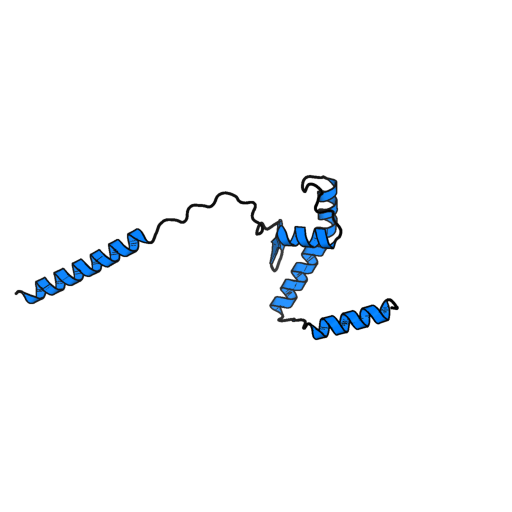5.057 9.940 1.00 94.19 103 VAL A O 1
ATOM 786 N N . SER A 1 104 ? -11.590 -4.571 11.874 1.00 95.75 104 SER A N 1
ATOM 787 C CA . SER A 1 104 ? -12.953 -4.819 11.404 1.00 95.75 104 SER A CA 1
ATOM 788 C C . SER A 1 104 ? -13.608 -3.551 10.856 1.00 95.75 104 SER A C 1
ATOM 790 O O . SER A 1 104 ? -13.311 -2.445 11.305 1.00 95.75 104 SER A O 1
ATOM 792 N N . ASP A 1 105 ? -14.584 -3.708 9.960 1.00 95.56 105 ASP A N 1
ATOM 793 C CA . ASP A 1 105 ? -15.349 -2.583 9.393 1.00 95.56 105 ASP A CA 1
ATOM 794 C C . ASP A 1 105 ? -15.968 -1.691 10.479 1.00 95.56 105 ASP A C 1
ATOM 796 O O . ASP A 1 105 ? -15.965 -0.466 10.387 1.00 95.56 105 ASP A O 1
ATOM 800 N N . LYS A 1 106 ? -16.435 -2.304 11.572 1.00 95.69 106 LYS A N 1
ATOM 801 C CA . LYS A 1 106 ? -16.989 -1.576 12.716 1.00 95.69 106 LYS A CA 1
ATOM 802 C C . LYS A 1 106 ? -15.951 -0.669 13.382 1.00 95.69 106 LYS A C 1
ATOM 804 O O . LYS A 1 106 ? -16.304 0.420 13.829 1.00 95.69 106 LYS A O 1
ATOM 809 N N . GLU A 1 107 ? -14.707 -1.120 13.508 1.00 95.12 107 GLU A N 1
ATOM 810 C CA . GLU A 1 107 ? -13.627 -0.312 14.085 1.00 9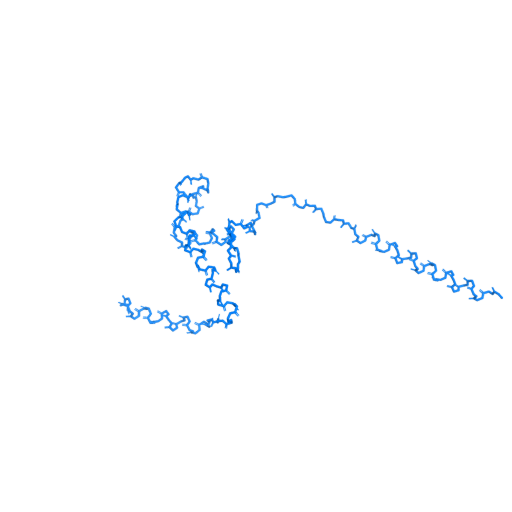5.12 107 GLU A CA 1
ATOM 811 C C . GLU A 1 107 ? -13.260 0.846 13.153 1.00 95.12 107 GLU A C 1
ATOM 813 O O . GLU A 1 107 ? -13.052 1.959 13.633 1.00 95.12 107 GLU A O 1
ATOM 818 N N . VAL A 1 108 ? -13.283 0.616 11.835 1.00 95.94 108 VAL A N 1
ATOM 819 C CA . VAL A 1 108 ? -13.105 1.672 10.828 1.00 95.94 108 VAL A CA 1
ATOM 820 C C . VAL A 1 108 ? -14.197 2.737 10.955 1.00 95.94 108 VAL A C 1
ATOM 822 O O . VAL A 1 108 ? -13.883 3.919 11.085 1.00 95.94 108 VAL A O 1
ATOM 825 N N . ASP A 1 109 ? -15.472 2.343 10.997 1.00 96.31 109 ASP A N 1
ATOM 826 C CA . ASP A 1 109 ? -16.599 3.276 11.131 1.00 96.31 109 ASP A CA 1
ATOM 827 C C . ASP A 1 109 ? -16.522 4.104 12.419 1.00 96.31 109 ASP A C 1
ATOM 829 O O . ASP A 1 109 ? -16.787 5.311 12.424 1.00 96.31 109 ASP A O 1
ATOM 833 N N . GLN A 1 110 ? -16.147 3.457 13.526 1.00 95.25 110 GLN A N 1
ATOM 834 C CA . GLN A 1 110 ? -15.954 4.128 14.808 1.00 95.25 110 GLN A CA 1
ATOM 835 C C . GLN A 1 110 ? -14.834 5.162 14.741 1.00 95.25 110 GLN A C 1
ATOM 837 O O . GLN A 1 110 ? -14.985 6.253 15.290 1.00 95.25 110 GLN A O 1
ATOM 842 N N . GLU A 1 111 ? -13.726 4.843 14.077 1.00 94.25 111 GLU A N 1
ATOM 843 C CA . GLU A 1 111 ? -12.605 5.768 13.958 1.00 94.25 111 GLU A CA 1
ATOM 844 C C . GLU A 1 111 ? -12.929 6.934 13.018 1.00 94.25 111 GLU A C 1
ATOM 846 O O . GLU A 1 111 ? -12.659 8.086 13.353 1.00 94.25 111 GLU A O 1
ATOM 851 N N . ILE A 1 112 ? -13.628 6.681 11.907 1.00 94.19 112 ILE A N 1
ATOM 852 C CA . ILE A 1 112 ? -14.129 7.737 11.015 1.00 94.19 112 ILE A CA 1
ATOM 853 C C . ILE A 1 112 ? -15.060 8.693 11.771 1.00 94.19 112 ILE A C 1
ATOM 855 O O . ILE A 1 112 ? -14.965 9.908 11.596 1.00 94.19 112 ILE A O 1
ATOM 859 N N . ALA A 1 113 ? -15.955 8.175 12.618 1.00 93.81 113 ALA A N 1
ATOM 860 C CA . ALA A 1 113 ? -16.850 9.009 13.419 1.00 93.81 113 ALA A CA 1
ATOM 861 C C . ALA A 1 113 ? -16.081 9.918 14.393 1.00 93.81 113 ALA A C 1
ATOM 863 O O . ALA A 1 113 ? -16.398 11.102 14.494 1.00 93.81 113 ALA A O 1
ATOM 864 N N . LYS A 1 114 ? -15.038 9.397 15.055 1.00 93.88 114 LYS A N 1
ATOM 865 C CA . LYS A 1 114 ? -14.169 10.203 15.931 1.00 93.88 114 LYS A CA 1
ATOM 866 C C . LYS A 1 114 ? -13.414 11.274 15.158 1.00 93.88 114 LYS A C 1
ATOM 868 O O . LYS A 1 114 ? -13.301 12.398 15.635 1.00 93.88 114 LYS A O 1
ATOM 873 N N . ILE A 1 115 ? -12.896 10.940 13.975 1.00 93.00 115 ILE A N 1
ATOM 874 C CA . ILE A 1 115 ? -12.208 11.913 13.125 1.00 93.00 115 ILE A CA 1
ATOM 875 C C . ILE A 1 115 ? -13.179 13.040 12.762 1.00 93.00 115 ILE A C 1
ATOM 877 O O . ILE A 1 115 ? -12.840 14.195 12.982 1.00 93.00 115 ILE A O 1
ATOM 881 N N . LYS A 1 116 ? -14.405 12.728 12.312 1.00 92.25 116 LYS A N 1
ATOM 882 C CA . LYS A 1 116 ? -15.444 13.733 12.000 1.00 92.25 116 LYS A CA 1
ATOM 883 C C . LYS A 1 116 ? -15.724 14.685 13.167 1.00 92.25 116 LYS A C 1
ATOM 885 O O . LYS A 1 116 ? -15.755 15.895 12.967 1.00 92.25 116 LYS A O 1
ATOM 890 N N . GLU A 1 117 ? -15.836 14.148 14.381 1.00 91.62 117 GLU A N 1
ATOM 891 C CA . GLU A 1 117 ? -16.011 14.949 15.600 1.00 91.62 117 GLU A CA 1
ATOM 892 C C . GLU A 1 117 ? -14.821 15.897 15.854 1.00 91.62 117 GLU A C 1
ATOM 894 O O . GLU A 1 117 ? -15.009 17.028 16.298 1.00 91.62 117 GLU A O 1
ATOM 899 N N . GLN A 1 118 ? -13.594 15.473 15.536 1.00 86.50 118 GLN A N 1
ATOM 900 C CA . GLN A 1 118 ? -12.382 16.281 15.717 1.00 86.50 118 GLN A CA 1
ATOM 901 C C . GLN A 1 118 ? -12.194 17.366 14.649 1.00 86.50 118 GLN A C 1
ATOM 903 O O . GLN A 1 118 ? -11.683 18.439 14.972 1.00 86.50 118 GLN A O 1
ATOM 908 N N . VAL A 1 119 ? -12.583 17.113 13.392 1.00 89.44 119 VAL A N 1
ATOM 909 C CA . VAL A 1 119 ? -12.517 18.121 12.312 1.00 89.44 119 VAL A CA 1
ATOM 910 C C . VAL A 1 119 ? -13.696 19.100 12.310 1.00 89.44 119 VAL A C 1
ATOM 912 O O . VAL A 1 119 ? -13.626 20.109 11.609 1.00 89.44 119 VAL A O 1
ATOM 915 N N . GLY A 1 120 ? -14.707 18.883 13.155 1.00 72.81 120 GLY A N 1
ATOM 916 C CA . GLY A 1 120 ? -15.759 19.863 13.428 1.00 72.81 120 GLY A CA 1
ATOM 917 C C . GLY A 1 120 ? -16.869 19.929 12.378 1.00 72.81 120 GLY A C 1
ATOM 918 O O . GLY A 1 120 ? -17.310 21.033 12.059 1.00 72.81 120 GLY A O 1
ATOM 919 N N . ASP A 1 121 ? -17.302 18.773 11.866 1.00 55.66 121 ASP A N 1
ATOM 920 C CA . ASP A 1 121 ? -18.555 18.630 11.098 1.00 55.66 121 ASP A CA 1
ATOM 921 C C . ASP A 1 121 ? -19.774 18.448 12.025 1.00 55.66 121 ASP A C 1
ATOM 923 O O . ASP A 1 121 ? -19.688 17.628 12.972 1.00 55.66 121 ASP A O 1
#

Sequence (121 aa):
MSKLFENRMLYVSLLLGVTILVLVGCNAAEPVANVDSQAKEIVTFEGGAVTQVELDEFAEQSGLDSSMSKDDPQYQAAIQQIMPQLVDIEIAKAYAQEHNITVSDKEVDQEIAKIKEQVGD

Radius of gyration: 28.77 Å; chains: 1; bounding box: 31×93×40 Å

Foldseek 3Di:
DPVVVVVVVVVVVVVVVVVVVVVVPDDPDPPPPDDPDQQDFPAADDQGTDGPVLLLVQCVVVVNDPPDDCPDPVVVVVSVVCVVVSVVVNVVVSVCVVVVPDDDPVNVVVVVVVVCVVVPD

pLDDT: mean 79.46, std 14.66, range [48.38, 96.31]

Secondary structure (DSSP, 8-state):
--HHHHHHHHHHHHHHHHHHHHHHS-PPPP-------TT-EEEEETTEEEEHHHHHHHHHHTT--TTS-TT-HHHHHHHHHHHHHHHHHHHHHHHHHHTT----HHHHHHHHHHHHHHHT-